Protein AF-A0A0R1SAS0-F1 (afdb_monomer)

Nearest PDB structures (foldseek):
  4ml0-assembly2_E  TM=7.250E-01  e=1.677E-03  Escherichia coli B str. REL606
  2kna-assembly1_A  TM=2.852E-01  e=1.139E+00  Homo sapiens

pLDDT: mean 89.36, std 11.93, range [38.62, 98.38]

Organism: NCBI:txid1423739

Solvent-accessible surface area (backbone atoms only — not comparable to full-atom values): 6005 Å² total; per-residue (Å²): 131,85,76,78,74,92,78,83,87,90,86,82,91,71,60,68,68,60,51,49,55,51,42,56,55,33,48,76,72,76,37,53,66,70,55,51,52,49,53,52,55,50,41,39,74,76,74,41,75,59,85,84,73,69,71,76,50,71,67,56,49,49,56,52,50,52,51,50,30,32,76,67,71,74,43,80,69,93,82,58,94,47,69,70,52,40,55,47,65,77,66,66,126

Structure (mmCIF, N/CA/C/O backbone):
data_AF-A0A0R1SAS0-F1
#
_entry.id   AF-A0A0R1SAS0-F1
#
loop_
_atom_site.group_PDB
_atom_site.id
_atom_site.type_symbol
_atom_site.label_atom_id
_atom_site.label_alt_id
_atom_site.label_comp_id
_atom_site.label_asym_id
_atom_site.label_entity_id
_atom_site.label_seq_id
_atom_site.pdbx_PDB_ins_code
_atom_site.Cartn_x
_atom_site.Cartn_y
_atom_site.Cartn_z
_atom_site.occupancy
_atom_site.B_iso_or_equiv
_atom_site.auth_seq_id
_atom_site.auth_comp_id
_atom_site.auth_asym_id
_atom_site.auth_atom_id
_atom_site.pdbx_PDB_model_num
ATOM 1 N N . MET A 1 1 ? 4.544 -12.033 37.477 1.00 38.62 1 MET A N 1
ATOM 2 C CA . MET A 1 1 ? 3.586 -11.111 36.827 1.00 38.62 1 MET A CA 1
ATOM 3 C C . MET A 1 1 ? 4.044 -10.903 35.393 1.00 38.62 1 MET A C 1
ATOM 5 O O . MET A 1 1 ? 5.171 -10.463 35.199 1.00 38.62 1 MET A O 1
ATOM 9 N N . LEU A 1 2 ? 3.241 -11.294 34.402 1.00 45.62 2 LEU A N 1
ATOM 10 C CA . LEU A 1 2 ? 3.535 -11.023 32.991 1.00 45.62 2 LEU A CA 1
ATOM 11 C C . LEU A 1 2 ? 3.481 -9.505 32.777 1.00 45.62 2 LEU A C 1
ATOM 13 O O . LEU A 1 2 ? 2.447 -8.892 33.034 1.00 45.62 2 LEU A O 1
ATOM 17 N N . LYS A 1 3 ? 4.596 -8.893 32.360 1.00 48.09 3 LYS A N 1
ATOM 18 C CA . LYS A 1 3 ? 4.596 -7.493 31.922 1.00 48.09 3 LYS A CA 1
ATOM 19 C C . LYS A 1 3 ? 3.611 -7.377 30.761 1.00 48.09 3 LYS A C 1
ATOM 21 O O . LYS A 1 3 ? 3.736 -8.116 29.785 1.00 48.09 3 LYS A O 1
ATOM 26 N N . ALA A 1 4 ? 2.635 -6.479 30.880 1.00 56.09 4 ALA A N 1
ATOM 27 C CA . ALA A 1 4 ? 1.783 -6.119 29.758 1.00 56.09 4 ALA A CA 1
ATOM 28 C C . ALA A 1 4 ? 2.694 -5.712 28.592 1.00 56.09 4 ALA A C 1
ATOM 30 O O . ALA A 1 4 ? 3.557 -4.849 28.744 1.00 56.09 4 ALA A O 1
ATOM 31 N N . LYS A 1 5 ? 2.560 -6.411 27.464 1.00 63.03 5 LYS A N 1
ATOM 32 C CA . LYS A 1 5 ? 3.287 -6.119 26.228 1.00 63.03 5 LYS A CA 1
ATOM 33 C C . LYS A 1 5 ? 3.010 -4.655 25.869 1.00 63.03 5 LYS A C 1
ATOM 35 O O . LYS A 1 5 ? 1.841 -4.285 25.806 1.00 63.03 5 LYS A O 1
ATOM 40 N N . ASP A 1 6 ? 4.050 -3.840 25.679 1.00 80.44 6 ASP A N 1
ATOM 41 C CA . ASP A 1 6 ? 3.919 -2.416 25.338 1.00 80.44 6 ASP A CA 1
ATOM 42 C C . ASP A 1 6 ? 2.982 -2.241 24.130 1.00 80.44 6 ASP A C 1
ATOM 44 O O . ASP A 1 6 ? 3.346 -2.545 22.992 1.00 80.44 6 ASP A O 1
ATOM 48 N N . SER A 1 7 ? 1.751 -1.783 24.369 1.00 80.00 7 SER A N 1
ATOM 49 C CA . SER A 1 7 ? 0.767 -1.545 23.313 1.00 80.00 7 SER A CA 1
ATOM 50 C C . SER A 1 7 ? 0.805 -0.081 22.892 1.00 80.00 7 SER A C 1
ATOM 52 O O . SER A 1 7 ? 0.609 0.810 23.721 1.00 80.00 7 SER A O 1
ATOM 54 N N . LYS A 1 8 ? 1.024 0.182 21.601 1.00 89.94 8 LYS A N 1
ATOM 55 C CA . LYS A 1 8 ? 0.920 1.525 21.011 1.00 89.94 8 LYS A CA 1
ATOM 56 C C . LYS A 1 8 ? -0.469 1.730 20.402 1.00 89.94 8 LYS A C 1
ATOM 58 O O . LYS A 1 8 ? -1.083 0.782 19.914 1.00 89.94 8 LYS A O 1
ATOM 63 N N . ARG A 1 9 ? -0.970 2.966 20.455 1.00 92.00 9 ARG A N 1
ATOM 64 C CA . ARG A 1 9 ? -2.285 3.357 19.927 1.00 92.00 9 ARG A CA 1
ATOM 65 C C . ARG A 1 9 ? -2.161 3.813 18.471 1.00 92.00 9 ARG A C 1
ATOM 67 O O . ARG A 1 9 ? -1.185 4.466 18.117 1.00 92.00 9 ARG A O 1
ATOM 74 N N . VAL A 1 10 ? -3.160 3.476 17.656 1.00 92.19 10 VAL A N 1
ATOM 75 C CA . VAL A 1 10 ? -3.324 3.986 16.289 1.00 92.19 10 VAL A CA 1
ATOM 76 C C . VAL A 1 10 ? -4.450 5.015 16.305 1.00 92.19 10 VAL A C 1
ATOM 78 O O . VAL A 1 10 ? -5.574 4.685 16.680 1.00 92.19 10 VAL A O 1
ATOM 81 N N . ASP A 1 11 ? -4.148 6.245 15.896 1.00 94.06 11 ASP A N 1
ATOM 82 C CA . ASP A 1 11 ? -5.117 7.330 15.742 1.00 94.06 11 ASP A CA 1
ATOM 83 C C . ASP A 1 11 ? -5.059 7.865 14.309 1.00 94.06 11 ASP A C 1
ATOM 85 O O . ASP A 1 11 ? -3.987 8.186 13.799 1.00 94.06 11 ASP A O 1
ATOM 89 N N . ALA A 1 12 ? -6.218 7.968 13.658 1.00 93.31 12 ALA A N 1
ATOM 90 C CA . ALA A 1 12 ? -6.340 8.477 12.297 1.00 93.31 12 ALA A CA 1
ATOM 91 C C . ALA A 1 12 ? -7.604 9.332 12.153 1.00 93.31 12 ALA A C 1
ATOM 93 O O . ALA A 1 12 ? -8.657 9.011 12.712 1.00 93.31 12 ALA A O 1
ATOM 94 N N . ARG A 1 13 ? -7.500 10.422 11.386 1.00 96.06 13 ARG A N 1
ATOM 95 C CA . ARG A 1 13 ? -8.659 11.222 10.972 1.00 96.06 13 ARG A CA 1
ATOM 96 C C . ARG A 1 13 ? -9.298 10.566 9.753 1.00 96.06 13 ARG A C 1
ATOM 98 O O . ARG A 1 13 ? -8.595 10.160 8.835 1.00 96.06 13 ARG A O 1
ATOM 105 N N . ILE A 1 14 ? -10.621 10.479 9.753 1.00 95.25 14 ILE A N 1
ATOM 106 C CA . ILE A 1 14 ? -11.412 9.897 8.671 1.00 95.25 14 ILE A CA 1
ATOM 107 C C . ILE A 1 14 ? -12.739 10.644 8.585 1.00 95.25 14 ILE A C 1
ATOM 109 O O . ILE A 1 14 ? -13.254 11.108 9.605 1.00 95.25 14 ILE A O 1
ATOM 113 N N . ASP A 1 15 ? -13.275 10.757 7.374 1.00 98.00 15 ASP A N 1
ATOM 114 C CA . ASP A 1 15 ? -14.619 11.277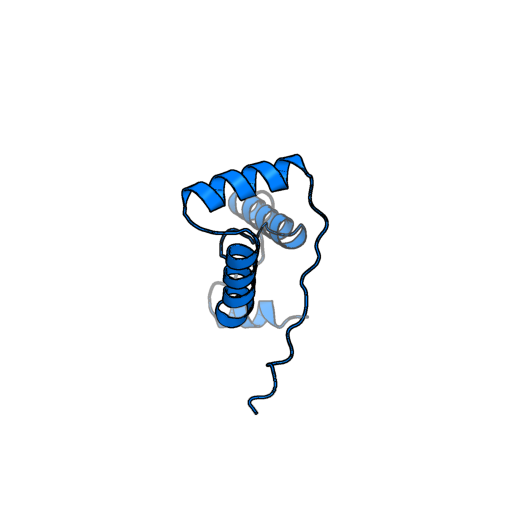 7.159 1.00 98.00 15 ASP A CA 1
ATOM 115 C C . ASP A 1 15 ? -15.653 10.463 7.979 1.00 98.00 15 ASP A C 1
ATOM 117 O O . ASP A 1 15 ? -15.610 9.224 7.955 1.00 98.00 15 ASP A O 1
AT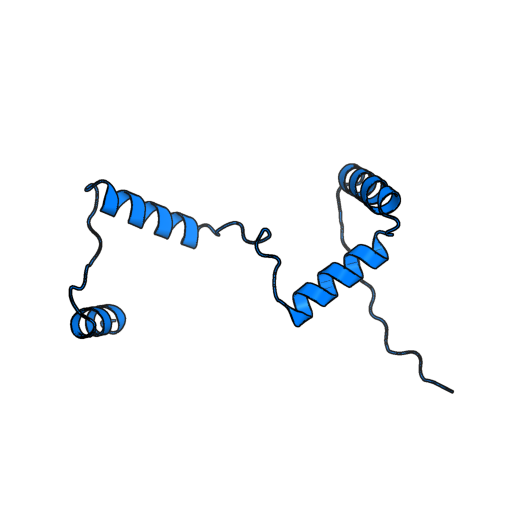OM 121 N N . PRO A 1 16 ? -16.560 11.115 8.734 1.00 97.81 16 PRO A N 1
ATOM 122 C CA . PRO A 1 16 ? -17.515 10.418 9.596 1.00 97.81 16 PRO A CA 1
ATOM 123 C C . PRO A 1 16 ? -18.436 9.443 8.851 1.00 97.81 16 PRO A C 1
ATOM 125 O O . PRO A 1 16 ? -18.711 8.357 9.367 1.00 97.81 16 PRO A O 1
ATOM 128 N N . GLU A 1 17 ? -18.872 9.786 7.638 1.00 98.06 17 GLU A N 1
ATOM 129 C CA . GLU A 1 17 ? -19.768 8.947 6.837 1.00 98.06 17 GLU A CA 1
ATOM 130 C C . GLU A 1 17 ? -19.024 7.748 6.246 1.00 98.06 17 GLU A C 1
ATOM 132 O O . GLU A 1 17 ? -19.546 6.630 6.217 1.00 98.06 17 GLU A O 1
ATOM 137 N N . ILE A 1 18 ? -17.768 7.935 5.829 1.00 97.88 18 ILE A N 1
ATOM 138 C CA . ILE A 1 18 ? -16.893 6.820 5.431 1.00 97.88 18 ILE A CA 1
ATOM 139 C C . ILE A 1 18 ? -16.685 5.866 6.609 1.00 97.88 18 ILE A C 1
ATOM 141 O O . ILE A 1 18 ? -16.846 4.652 6.455 1.00 97.88 18 ILE A O 1
ATOM 145 N N . LYS A 1 19 ? -16.378 6.404 7.797 1.00 97.38 19 LYS A N 1
ATOM 146 C CA . LYS A 1 19 ? -16.175 5.602 9.010 1.00 97.38 19 LYS A CA 1
ATOM 147 C C . LYS A 1 19 ? -17.411 4.779 9.352 1.00 97.38 19 LYS A C 1
ATOM 149 O O . LYS A 1 19 ? -17.278 3.594 9.649 1.00 97.38 19 LYS A O 1
ATOM 154 N N . LYS A 1 20 ? -18.594 5.397 9.300 1.00 98.06 20 LYS A N 1
ATOM 155 C CA . LYS A 1 20 ? -19.865 4.733 9.596 1.00 98.06 20 LYS A CA 1
ATOM 156 C C . LYS A 1 20 ? -20.139 3.592 8.619 1.00 98.06 20 LYS A C 1
ATOM 158 O O . LYS A 1 20 ? -20.339 2.465 9.058 1.00 98.06 20 LYS A O 1
ATOM 163 N N . ARG A 1 21 ? -20.044 3.846 7.308 1.00 98.25 21 ARG A N 1
ATOM 164 C CA . ARG A 1 21 ? -20.242 2.805 6.283 1.00 98.25 21 ARG A CA 1
ATOM 165 C C . ARG A 1 21 ? -19.275 1.633 6.447 1.00 98.25 21 ARG A C 1
ATOM 167 O O . ARG A 1 21 ? -19.693 0.484 6.347 1.00 98.25 21 ARG A O 1
ATOM 174 N N . ALA A 1 22 ? -18.004 1.915 6.733 1.00 97.69 22 ALA A N 1
ATOM 175 C CA . ALA A 1 22 ? -17.011 0.875 6.986 1.00 97.69 22 ALA A CA 1
ATOM 176 C C . ALA A 1 22 ? -17.326 0.077 8.261 1.00 97.69 22 ALA A C 1
ATOM 178 O O . ALA A 1 22 ? -17.210 -1.143 8.265 1.00 97.69 22 ALA A O 1
ATOM 179 N N . GLN A 1 23 ? -17.754 0.743 9.336 1.00 97.81 23 GLN A N 1
ATOM 180 C CA . GLN A 1 23 ? -18.129 0.076 10.581 1.00 97.81 23 GLN A CA 1
ATOM 181 C C . GLN A 1 23 ? -19.351 -0.834 10.406 1.00 97.81 23 GLN A C 1
ATOM 183 O O . GLN A 1 23 ? -19.336 -1.954 10.918 1.00 97.81 23 GLN A O 1
ATOM 188 N N . ASP A 1 24 ? -20.370 -0.382 9.676 1.00 98.25 24 ASP A N 1
ATOM 189 C CA . ASP A 1 24 ? -21.564 -1.179 9.382 1.00 98.25 24 ASP A CA 1
ATOM 190 C C . ASP A 1 24 ? -21.199 -2.429 8.575 1.00 98.25 24 ASP A C 1
ATOM 192 O O . ASP A 1 24 ? -21.639 -3.529 8.907 1.00 98.25 24 ASP A O 1
ATOM 196 N N . GLU A 1 25 ? -20.353 -2.280 7.552 1.00 98.38 25 GLU A N 1
ATOM 197 C CA . GLU A 1 25 ? -19.904 -3.406 6.736 1.00 98.38 25 GLU A CA 1
ATOM 198 C C . GLU A 1 25 ? -19.078 -4.404 7.550 1.00 98.38 25 GLU A C 1
ATOM 200 O O . GLU A 1 25 ? -19.398 -5.588 7.572 1.00 98.38 25 GLU A O 1
ATOM 205 N N . LEU A 1 26 ? -18.073 -3.940 8.297 1.00 97.94 26 LEU A N 1
ATOM 206 C CA . LEU A 1 26 ? -17.257 -4.812 9.147 1.00 97.94 26 LEU A CA 1
ATOM 207 C C . LEU A 1 26 ? -18.109 -5.557 10.183 1.00 97.94 26 LEU A C 1
ATOM 209 O O . LEU A 1 26 ? -17.915 -6.755 10.386 1.00 97.94 26 LEU A O 1
ATOM 213 N N . SER A 1 27 ? -19.101 -4.885 10.774 1.00 97.06 27 SER A N 1
ATOM 214 C CA . SER A 1 27 ? -19.990 -5.494 11.769 1.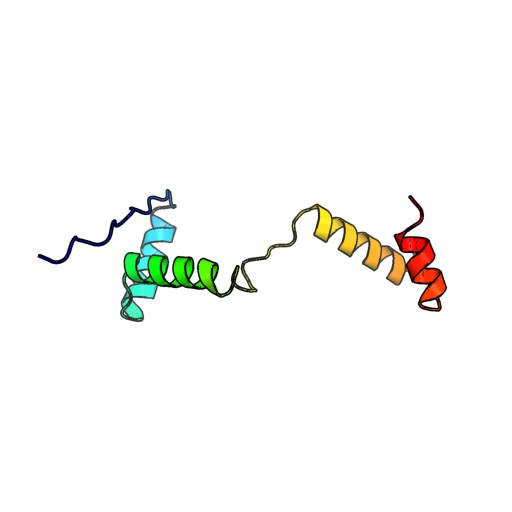00 97.06 27 SER A CA 1
ATOM 215 C C . SER A 1 27 ? -20.848 -6.613 11.173 1.00 97.06 27 SER A C 1
ATOM 217 O O . SER A 1 27 ? -21.071 -7.619 11.845 1.00 97.06 27 SER A O 1
ATOM 219 N N . ARG A 1 28 ? -21.285 -6.494 9.906 1.00 97.94 28 ARG A N 1
ATOM 220 C CA . ARG A 1 28 ? -21.982 -7.587 9.192 1.00 97.94 28 ARG A CA 1
ATOM 221 C C . ARG A 1 28 ? -21.111 -8.832 9.042 1.00 97.94 28 ARG A C 1
ATOM 223 O O . ARG A 1 28 ? -21.641 -9.938 9.045 1.00 97.94 28 ARG A O 1
ATOM 230 N N . HIS A 1 29 ? -19.795 -8.649 8.958 1.00 96.88 29 HIS A N 1
ATOM 231 C CA . HIS A 1 29 ? -18.806 -9.729 8.874 1.00 96.88 29 HIS A CA 1
ATOM 232 C C . HIS A 1 29 ? -18.210 -10.114 10.237 1.00 96.88 29 HIS A C 1
ATOM 234 O O . HIS A 1 29 ? -17.225 -10.845 10.290 1.00 96.88 29 HIS A O 1
ATOM 240 N N . GLY A 1 30 ? -18.784 -9.635 11.349 1.00 96.69 30 GLY A N 1
ATOM 241 C CA . GLY A 1 30 ? -18.333 -9.977 12.702 1.00 96.69 30 GLY A CA 1
ATOM 242 C C . GLY A 1 30 ? -16.995 -9.352 13.108 1.00 96.69 30 GLY A C 1
ATOM 243 O O . GLY A 1 30 ? -16.342 -9.860 14.015 1.00 96.69 30 GLY A O 1
ATOM 244 N N . LEU A 1 31 ? -16.580 -8.267 12.449 1.00 97.44 31 LEU A N 1
ATOM 245 C CA . LEU A 1 31 ? -15.333 -7.558 12.721 1.00 97.44 31 LEU A CA 1
ATOM 246 C C . LEU A 1 31 ? -15.599 -6.166 13.291 1.00 97.44 31 LEU A C 1
ATOM 248 O O . LEU A 1 31 ? -16.423 -5.399 12.794 1.00 97.44 31 LEU A O 1
ATOM 252 N N . SER A 1 32 ? -14.825 -5.788 14.302 1.00 97.00 32 SER A N 1
ATOM 253 C CA . SER A 1 32 ? -14.727 -4.396 14.735 1.00 97.00 32 SER A CA 1
ATOM 254 C C . SER A 1 32 ? -13.702 -3.620 13.902 1.00 97.00 32 SER A C 1
ATOM 256 O O . SER A 1 32 ? -12.748 -4.173 13.349 1.00 97.00 32 SER A O 1
ATOM 258 N N . MET A 1 33 ? -13.833 -2.291 13.895 1.00 96.00 33 MET A N 1
ATOM 259 C CA . MET A 1 33 ? -12.853 -1.395 13.266 1.00 96.00 33 MET A CA 1
ATOM 260 C C . MET A 1 33 ? -11.428 -1.633 13.796 1.00 96.00 33 MET A C 1
ATOM 262 O O . MET A 1 33 ? -10.463 -1.630 13.039 1.00 96.00 33 MET A O 1
ATOM 266 N N . SER A 1 34 ? -11.279 -1.861 15.104 1.00 95.12 34 SER A N 1
ATOM 267 C CA . SER A 1 34 ? -9.967 -2.082 15.716 1.00 95.12 34 SER A CA 1
ATOM 268 C C . SER A 1 34 ? -9.347 -3.423 15.327 1.00 95.12 34 SER A C 1
ATOM 270 O O . SER A 1 34 ? -8.128 -3.500 15.193 1.00 95.12 34 SER A O 1
ATOM 272 N N . GLU A 1 35 ? -10.150 -4.474 15.151 1.00 96.12 35 GLU A N 1
ATOM 273 C CA . GLU A 1 35 ? -9.664 -5.760 14.635 1.00 96.12 35 GLU A CA 1
ATOM 274 C C . GLU A 1 35 ? -9.227 -5.629 13.188 1.00 96.12 35 GLU A C 1
ATOM 276 O O . GLU A 1 35 ? -8.117 -6.037 12.858 1.00 96.12 35 GLU A O 1
ATOM 281 N N . PHE A 1 36 ? -10.044 -4.976 12.363 1.00 95.88 36 PHE A N 1
ATOM 282 C CA . PHE A 1 36 ? -9.711 -4.721 10.970 1.00 95.88 36 PHE A CA 1
ATOM 283 C C . PHE A 1 36 ? -8.395 -3.945 10.825 1.00 95.88 36 PHE A C 1
ATOM 285 O O . PHE A 1 36 ? -7.500 -4.383 10.106 1.00 95.88 36 PHE A O 1
ATOM 292 N N . ILE A 1 37 ? -8.218 -2.846 11.570 1.00 95.06 37 ILE A N 1
ATOM 293 C CA . ILE A 1 37 ? -6.966 -2.070 11.554 1.00 95.06 37 ILE A CA 1
ATOM 294 C C . ILE A 1 37 ? -5.776 -2.935 11.983 1.00 95.06 37 ILE A C 1
ATOM 296 O O . ILE A 1 37 ? -4.725 -2.868 11.350 1.00 95.06 37 ILE A O 1
ATOM 300 N N . ARG A 1 38 ? -5.920 -3.770 13.024 1.00 94.56 38 ARG A N 1
ATOM 301 C CA . ARG A 1 38 ? -4.847 -4.690 13.434 1.00 94.56 38 ARG A CA 1
ATOM 302 C C . ARG A 1 38 ? -4.497 -5.673 12.322 1.00 94.56 38 ARG A C 1
ATOM 304 O O . ARG A 1 38 ? -3.319 -5.814 12.027 1.00 94.56 38 ARG A O 1
ATOM 311 N N . ILE A 1 39 ? -5.493 -6.295 11.690 1.00 94.19 39 ILE A N 1
ATOM 312 C CA . ILE A 1 39 ? -5.291 -7.245 10.587 1.00 94.19 39 ILE A CA 1
ATOM 313 C C . ILE A 1 39 ? -4.531 -6.575 9.441 1.00 94.19 39 ILE A C 1
ATOM 315 O O . ILE A 1 39 ? -3.510 -7.095 9.001 1.00 94.19 39 ILE A O 1
ATOM 319 N N . VAL A 1 40 ? -4.985 -5.399 8.999 1.00 92.69 40 VAL A N 1
ATOM 320 C CA . VAL A 1 40 ? -4.369 -4.681 7.874 1.00 92.69 40 VAL A CA 1
ATOM 321 C C . VAL A 1 40 ? -2.941 -4.257 8.208 1.00 92.69 40 VAL A C 1
ATOM 323 O O . VAL A 1 40 ? -2.033 -4.528 7.431 1.00 92.69 40 VAL A O 1
ATOM 326 N N . VAL A 1 41 ? -2.706 -3.647 9.374 1.00 93.44 41 VAL A N 1
ATOM 327 C CA . VAL A 1 41 ? -1.356 -3.214 9.782 1.00 93.44 41 VAL A CA 1
ATOM 328 C C . VAL A 1 41 ? -0.419 -4.413 9.961 1.00 93.44 41 VAL A C 1
ATOM 330 O O . VAL A 1 41 ? 0.746 -4.341 9.574 1.00 93.44 41 VAL A O 1
ATOM 333 N N . THR A 1 42 ? -0.911 -5.530 10.505 1.00 94.31 42 THR A N 1
ATOM 334 C CA . THR A 1 42 ? -0.138 -6.773 10.613 1.00 94.31 42 THR A CA 1
ATOM 335 C C . THR A 1 42 ? 0.178 -7.365 9.242 1.00 94.31 42 THR A C 1
ATOM 337 O O . THR A 1 42 ? 1.310 -7.790 9.040 1.00 94.31 42 THR A O 1
ATOM 340 N N . SER A 1 43 ? -0.759 -7.368 8.293 1.00 93.62 43 SER A N 1
ATOM 341 C CA . SER A 1 43 ? -0.479 -7.853 6.938 1.00 93.62 43 SER A CA 1
ATOM 342 C C . SER A 1 43 ? 0.532 -6.955 6.229 1.00 93.62 43 SER A C 1
ATOM 344 O O . SER A 1 43 ? 1.512 -7.461 5.705 1.00 93.62 43 SER A O 1
ATOM 346 N N . VAL A 1 44 ? 0.420 -5.626 6.336 1.00 93.25 44 VAL A N 1
ATOM 347 C CA . VAL A 1 44 ? 1.428 -4.707 5.772 1.00 93.25 44 VAL A CA 1
ATOM 348 C C . VAL A 1 44 ? 2.830 -4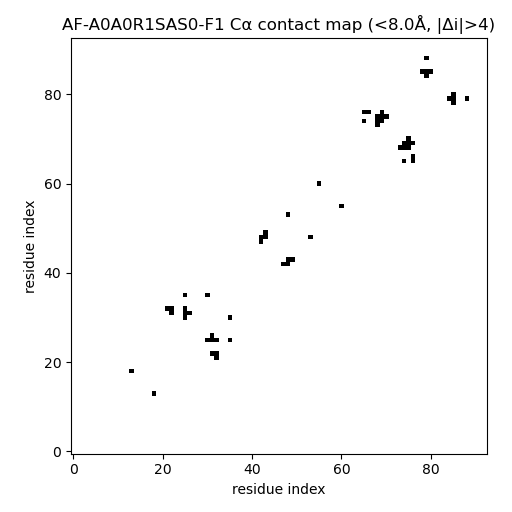.982 6.323 1.00 93.25 44 VAL A C 1
ATOM 350 O O . VAL A 1 44 ? 3.802 -4.939 5.573 1.00 93.25 44 VAL A O 1
ATOM 353 N N . ALA A 1 45 ? 2.941 -5.290 7.617 1.00 94.31 45 ALA A N 1
ATOM 354 C CA . ALA A 1 45 ? 4.225 -5.575 8.250 1.00 94.31 45 ALA A CA 1
ATOM 355 C C . ALA A 1 45 ? 4.861 -6.907 7.809 1.00 94.31 45 ALA A C 1
ATOM 357 O O . ALA A 1 45 ? 6.083 -7.017 7.851 1.00 94.31 45 ALA A O 1
ATOM 358 N N . ASN A 1 46 ? 4.061 -7.906 7.422 1.00 95.62 46 ASN A N 1
ATOM 359 C CA . ASN A 1 46 ? 4.557 -9.247 7.081 1.00 95.62 46 ASN A CA 1
ATOM 360 C C . ASN A 1 46 ? 4.588 -9.515 5.569 1.00 95.62 46 ASN A C 1
ATOM 362 O O . ASN A 1 46 ? 5.507 -10.165 5.081 1.00 95.62 46 ASN A O 1
ATOM 366 N N . ASP A 1 47 ? 3.605 -8.993 4.838 1.00 92.88 47 ASP A N 1
ATOM 367 C CA . ASP A 1 47 ? 3.322 -9.318 3.438 1.00 92.88 47 ASP A CA 1
ATOM 368 C C . ASP A 1 47 ? 3.520 -8.113 2.495 1.00 92.88 47 ASP A C 1
ATOM 370 O O . ASP A 1 47 ? 3.481 -8.263 1.273 1.00 92.88 47 ASP A O 1
ATOM 374 N N . GLY A 1 48 ? 3.727 -6.909 3.043 1.00 89.25 48 GLY A N 1
ATOM 375 C CA . GLY A 1 48 ? 3.777 -5.660 2.282 1.00 89.25 48 GLY A CA 1
ATOM 376 C C . GLY A 1 48 ? 2.392 -5.083 1.956 1.00 89.25 48 GLY A C 1
ATOM 377 O O . GLY A 1 48 ? 1.363 -5.519 2.471 1.00 89.25 48 GLY A O 1
ATOM 378 N N . LEU A 1 49 ? 2.346 -4.038 1.121 1.00 87.31 49 LEU A N 1
ATOM 379 C CA . LEU A 1 49 ? 1.082 -3.379 0.767 1.00 87.31 49 LEU A CA 1
ATOM 380 C C . LEU A 1 49 ? 0.151 -4.330 -0.009 1.00 87.31 49 LEU A C 1
ATOM 382 O O . LEU A 1 49 ? 0.613 -5.015 -0.926 1.00 87.31 49 LEU A O 1
ATOM 386 N N . PRO A 1 50 ? -1.169 -4.334 0.272 1.00 82.62 50 PRO A N 1
ATOM 387 C CA . PRO A 1 50 ? -2.115 -5.097 -0.530 1.00 82.62 50 PRO A CA 1
ATOM 388 C C . PRO A 1 50 ? -2.015 -4.705 -2.008 1.00 82.62 50 PRO A C 1
ATOM 390 O O . PRO A 1 50 ? -1.926 -3.524 -2.338 1.00 82.62 50 PRO A O 1
ATOM 393 N N . LYS A 1 51 ? -2.091 -5.684 -2.917 1.00 77.38 51 LYS A N 1
ATOM 394 C CA . LYS A 1 51 ? -1.877 -5.471 -4.366 1.00 77.38 51 LYS A CA 1
ATOM 395 C C . LYS A 1 51 ? -2.749 -4.368 -4.986 1.00 77.38 51 LYS A C 1
ATOM 397 O O . LYS A 1 51 ? -2.361 -3.769 -5.977 1.00 77.38 51 LYS A O 1
ATOM 402 N N . HIS A 1 52 ? -3.917 -4.100 -4.406 1.00 76.69 52 HIS A N 1
ATOM 403 C CA . HIS A 1 52 ? -4.882 -3.104 -4.876 1.00 76.69 52 HIS A CA 1
ATOM 404 C C . HIS A 1 52 ? -4.700 -1.710 -4.246 1.00 76.69 52 HIS A C 1
ATOM 406 O O . HIS A 1 52 ? -5.428 -0.790 -4.598 1.00 76.69 52 HIS A O 1
ATOM 412 N N . PHE A 1 53 ? -3.751 -1.536 -3.320 1.00 75.00 53 PHE A N 1
ATOM 413 C CA . PHE A 1 53 ? -3.434 -0.233 -2.718 1.00 75.00 53 PHE A CA 1
ATOM 414 C C . PHE A 1 53 ? -2.461 0.586 -3.582 1.00 75.00 53 PHE A C 1
ATOM 416 O O . PHE A 1 53 ? -2.288 1.781 -3.348 1.00 75.00 53 PHE A O 1
ATOM 423 N N . GLY A 1 54 ? -1.823 -0.034 -4.578 1.00 67.06 54 GLY A N 1
ATOM 424 C CA . GLY A 1 54 ? -0.916 0.641 -5.500 1.00 67.06 54 GLY A CA 1
ATOM 425 C C . GLY A 1 54 ? -1.673 1.379 -6.598 1.00 67.06 54 GLY A C 1
ATOM 426 O O . GLY A 1 54 ? -1.910 0.816 -7.662 1.00 67.06 54 GLY A O 1
ATOM 427 N N . ILE A 1 55 ? -2.024 2.644 -6.367 1.00 74.94 55 ILE A N 1
ATOM 428 C CA . ILE A 1 55 ? -2.298 3.569 -7.474 1.00 74.94 55 ILE A CA 1
ATOM 429 C C . ILE A 1 55 ? -0.929 3.982 -8.037 1.00 74.94 55 ILE A C 1
ATOM 431 O O . ILE A 1 55 ? -0.103 4.471 -7.258 1.00 74.94 55 ILE A O 1
ATOM 435 N N . PRO A 1 56 ? -0.654 3.787 -9.342 1.00 78.25 56 PRO A N 1
ATOM 436 C CA . PRO A 1 56 ? 0.576 4.270 -9.954 1.00 78.25 56 PRO A CA 1
ATOM 437 C C . PRO A 1 56 ? 0.767 5.756 -9.652 1.00 78.25 56 PRO A C 1
ATOM 439 O O . PRO A 1 56 ? -0.137 6.568 -9.869 1.00 78.25 56 PRO A O 1
ATOM 442 N N . ASN A 1 57 ? 1.936 6.114 -9.123 1.00 83.06 57 ASN A N 1
ATOM 443 C CA . ASN A 1 57 ? 2.270 7.518 -8.933 1.00 83.06 57 ASN A CA 1
ATOM 444 C C . ASN A 1 57 ? 2.477 8.203 -10.298 1.00 83.06 57 ASN A C 1
ATOM 446 O O . ASN A 1 57 ? 2.503 7.557 -11.347 1.00 83.06 57 ASN A O 1
ATOM 450 N N . GLU A 1 58 ? 2.623 9.527 -10.293 1.00 88.50 58 GLU A N 1
ATOM 451 C CA . GLU A 1 58 ? 2.762 10.302 -11.530 1.00 88.50 58 GLU A CA 1
ATOM 452 C C . GLU A 1 58 ? 3.940 9.833 -12.399 1.00 88.50 58 GLU A C 1
ATOM 454 O O . GLU A 1 58 ? 3.807 9.784 -13.619 1.00 88.50 58 GLU A O 1
ATOM 459 N N . ALA A 1 59 ? 5.063 9.434 -11.791 1.00 90.56 59 ALA A N 1
ATOM 460 C CA . ALA A 1 59 ? 6.226 8.938 -12.524 1.00 90.56 59 ALA A CA 1
ATOM 461 C C . ALA A 1 59 ? 5.915 7.626 -13.259 1.00 90.56 59 ALA A C 1
ATOM 463 O O . ALA A 1 59 ? 6.182 7.518 -14.451 1.00 90.56 59 ALA A O 1
ATOM 464 N N . VAL A 1 60 ? 5.268 6.669 -12.585 1.00 89.25 60 VAL A N 1
ATOM 465 C CA . VAL A 1 60 ? 4.856 5.400 -13.208 1.00 89.25 60 VAL A CA 1
ATOM 466 C C . VAL A 1 60 ? 3.825 5.642 -14.314 1.00 89.25 60 VAL A C 1
ATOM 468 O O . VAL A 1 60 ? 3.914 5.027 -15.374 1.00 89.25 60 VAL A O 1
ATOM 471 N N . ASN A 1 61 ? 2.883 6.570 -14.115 1.00 91.50 61 ASN A N 1
ATOM 472 C CA . ASN A 1 61 ? 1.926 6.940 -15.162 1.00 91.50 61 ASN A CA 1
ATOM 473 C C . ASN A 1 61 ? 2.616 7.553 -16.387 1.00 91.50 61 ASN A C 1
ATOM 475 O O . ASN A 1 61 ? 2.235 7.237 -17.510 1.00 91.50 61 ASN A O 1
ATOM 479 N N . LYS A 1 62 ? 3.639 8.395 -16.194 1.00 93.88 62 LYS A N 1
ATOM 480 C CA . LYS A 1 62 ? 4.426 8.956 -17.302 1.00 93.88 62 LYS A CA 1
ATOM 481 C C . LYS A 1 62 ? 5.161 7.867 -18.075 1.00 93.88 62 LYS A C 1
ATOM 483 O O . LYS A 1 62 ? 5.018 7.817 -19.290 1.00 93.88 62 LYS A O 1
ATOM 488 N N . SER A 1 63 ? 5.846 6.952 -17.389 1.00 93.06 63 SER A N 1
ATOM 489 C CA . SER A 1 63 ? 6.520 5.826 -18.050 1.00 93.06 63 SER A CA 1
ATOM 490 C C . SER A 1 63 ? 5.544 4.919 -18.810 1.00 93.06 63 SER A C 1
ATOM 492 O O . SER A 1 63 ? 5.872 4.411 -19.878 1.00 93.06 63 SER A O 1
ATOM 494 N N . LEU A 1 64 ? 4.316 4.744 -18.305 1.00 92.31 64 LEU A N 1
ATOM 495 C CA . LEU A 1 64 ? 3.274 4.012 -19.030 1.00 92.31 64 LEU A CA 1
ATOM 496 C C . LEU A 1 64 ? 2.847 4.739 -20.315 1.00 92.31 64 LEU A C 1
ATOM 498 O O . LEU A 1 64 ? 2.655 4.088 -21.339 1.00 92.31 64 LEU A O 1
ATOM 502 N N . MET A 1 65 ? 2.720 6.068 -20.279 1.00 93.44 65 MET A N 1
ATOM 503 C CA . MET A 1 65 ? 2.417 6.860 -21.477 1.00 93.44 65 MET A CA 1
ATOM 504 C C . MET A 1 65 ? 3.560 6.808 -22.497 1.00 93.44 65 MET A C 1
ATOM 506 O O . MET A 1 65 ? 3.297 6.624 -23.678 1.00 93.44 65 MET A O 1
ATOM 510 N N . GLU A 1 66 ? 4.819 6.860 -22.050 1.00 94.00 66 GLU A N 1
ATOM 511 C CA . GLU A 1 66 ? 5.988 6.698 -22.929 1.00 94.00 66 GLU A CA 1
ATOM 512 C C . GLU A 1 66 ? 5.975 5.347 -23.663 1.00 94.00 66 GLU A C 1
ATOM 514 O O . GLU A 1 66 ? 6.267 5.287 -24.856 1.00 94.00 66 GLU A O 1
ATOM 519 N N . MET A 1 67 ? 5.574 4.268 -22.983 1.00 92.56 67 MET A N 1
ATOM 520 C CA . MET A 1 67 ? 5.384 2.957 -23.614 1.00 92.56 67 MET A CA 1
ATOM 521 C C . MET A 1 67 ? 4.242 2.968 -24.647 1.00 92.56 67 MET A C 1
ATOM 523 O O . MET A 1 67 ? 4.358 2.355 -25.705 1.00 92.56 67 MET A O 1
ATOM 527 N N . ILE A 1 68 ? 3.127 3.64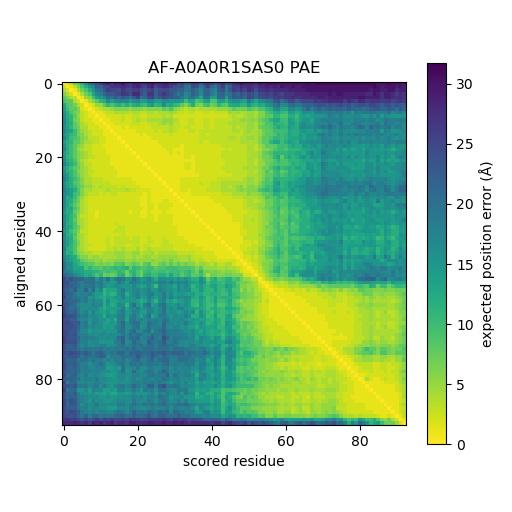9 -24.360 1.00 93.50 68 ILE A N 1
ATOM 528 C CA . ILE A 1 68 ? 2.001 3.774 -25.304 1.00 93.50 68 ILE A CA 1
ATOM 529 C C . ILE A 1 68 ? 2.430 4.540 -26.566 1.00 93.50 68 ILE A C 1
ATOM 531 O O . ILE A 1 68 ? 2.062 4.150 -27.679 1.00 93.50 68 ILE A O 1
ATOM 535 N N . ASP A 1 69 ? 3.227 5.596 -26.415 1.00 94.25 69 ASP A N 1
ATOM 536 C CA . ASP A 1 69 ? 3.751 6.378 -27.538 1.00 94.25 69 ASP A CA 1
ATOM 537 C C . ASP A 1 69 ? 4.694 5.548 -28.426 1.00 94.25 69 ASP A C 1
ATOM 539 O O . ASP A 1 69 ? 4.650 5.668 -29.653 1.00 94.25 69 ASP A O 1
ATOM 543 N N . ASP A 1 70 ? 5.497 4.659 -27.833 1.00 93.56 70 ASP A N 1
ATOM 544 C CA . ASP A 1 70 ? 6.358 3.722 -28.568 1.00 93.56 70 ASP A CA 1
ATOM 545 C C . ASP A 1 70 ? 5.554 2.690 -29.365 1.00 93.56 70 ASP A C 1
ATOM 547 O O . ASP A 1 70 ? 5.804 2.482 -30.560 1.00 93.56 70 ASP A O 1
ATOM 551 N N . LEU A 1 71 ? 4.540 2.092 -28.728 1.00 93.12 71 LEU A N 1
ATOM 552 C CA . LEU A 1 71 ? 3.649 1.108 -29.350 1.00 93.12 71 LEU A CA 1
ATOM 553 C C . LEU A 1 71 ? 2.787 1.704 -30.465 1.00 93.12 71 LEU A C 1
ATOM 555 O O . LEU A 1 71 ? 2.415 0.990 -31.394 1.00 93.12 71 LEU A O 1
ATOM 559 N N . SER A 1 72 ? 2.452 2.991 -30.368 1.00 93.81 72 SER A N 1
ATOM 560 C CA . SER A 1 72 ? 1.664 3.712 -31.375 1.00 93.81 72 SER A CA 1
ATOM 561 C C . SER A 1 72 ? 2.513 4.391 -32.454 1.00 93.81 72 SER A C 1
ATOM 563 O O . SER A 1 72 ? 1.985 5.189 -33.226 1.00 93.81 72 SER A O 1
ATOM 565 N N . ASP A 1 73 ? 3.814 4.081 -32.515 1.00 89.44 73 ASP A N 1
ATOM 566 C CA . ASP A 1 73 ? 4.786 4.653 -33.459 1.00 89.44 73 ASP A CA 1
ATOM 567 C C . ASP A 1 73 ? 4.924 6.190 -33.381 1.00 89.44 73 ASP A C 1
ATOM 569 O 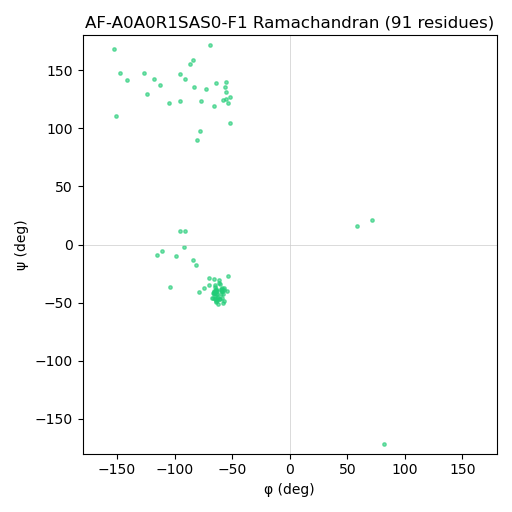O . ASP A 1 73 ? 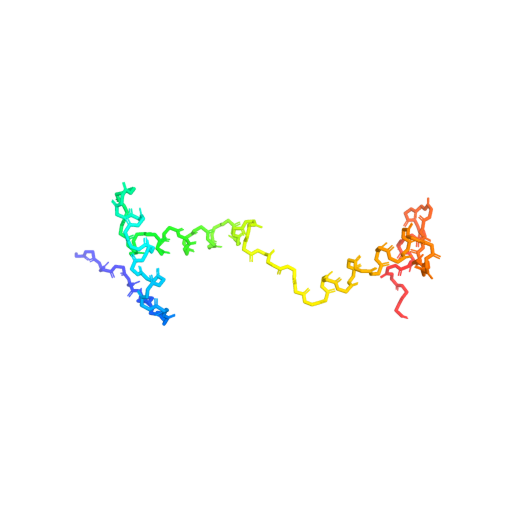5.500 6.812 -34.274 1.00 89.44 73 ASP A O 1
ATOM 573 N N . GLN A 1 74 ? 4.441 6.823 -32.307 1.00 89.75 74 GLN A N 1
ATOM 574 C CA . GLN A 1 74 ? 4.525 8.274 -32.121 1.00 89.75 74 GLN A CA 1
ATOM 575 C C . GLN A 1 74 ? 5.914 8.711 -31.657 1.00 89.75 74 GLN A C 1
ATOM 577 O O . GLN A 1 74 ? 6.440 9.724 -32.122 1.00 89.75 74 GLN A O 1
ATOM 582 N N . LYS A 1 75 ? 6.523 7.947 -30.743 1.00 91.06 75 LYS A N 1
ATOM 583 C CA . LYS A 1 75 ? 7.866 8.221 -30.225 1.00 91.06 75 LYS A CA 1
ATOM 584 C C . LYS A 1 75 ? 8.548 6.923 -29.822 1.00 91.06 75 LYS A C 1
ATOM 586 O O . LYS A 1 75 ? 8.177 6.317 -28.826 1.00 91.06 75 LYS A O 1
ATOM 591 N N . LYS A 1 76 ? 9.578 6.530 -30.572 1.00 92.06 76 LYS A N 1
ATOM 592 C CA . LYS A 1 76 ? 10.306 5.291 -30.300 1.00 92.06 76 LYS A CA 1
ATOM 593 C C . LYS A 1 76 ? 11.196 5.382 -29.069 1.00 92.06 76 LYS A C 1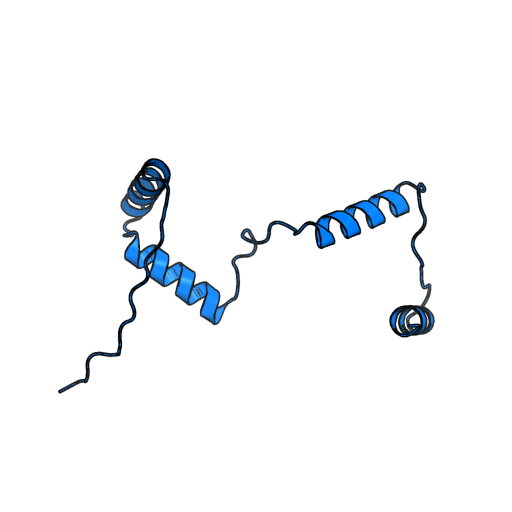
ATOM 595 O O . LYS A 1 76 ? 11.947 6.348 -28.914 1.00 92.06 76 LYS A O 1
ATOM 600 N N . LEU A 1 77 ? 11.117 4.361 -28.225 1.00 91.56 77 LEU A N 1
ATOM 601 C CA . LEU A 1 77 ? 12.016 4.167 -27.093 1.00 91.56 77 LEU A CA 1
ATOM 602 C C . LEU A 1 77 ? 13.283 3.412 -27.533 1.00 91.56 77 LEU A C 1
ATOM 604 O O . LEU A 1 77 ? 13.254 2.674 -28.523 1.00 91.56 77 LEU A O 1
ATOM 608 N N . PRO A 1 78 ? 14.412 3.578 -26.817 1.00 91.50 78 PRO A N 1
ATOM 609 C CA . PRO A 1 78 ? 15.598 2.758 -27.038 1.00 91.50 78 PRO A CA 1
ATOM 610 C C . PRO A 1 78 ? 15.271 1.268 -26.896 1.00 91.50 78 PRO A C 1
ATOM 612 O O . PRO A 1 78 ? 14.593 0.861 -25.953 1.00 91.50 78 PRO A O 1
ATOM 615 N N . HIS A 1 79 ? 15.778 0.452 -27.816 1.00 89.81 79 HIS A N 1
ATOM 616 C CA . HIS A 1 79 ? 15.557 -0.990 -27.831 1.00 89.81 79 HIS A CA 1
ATOM 617 C C . HIS A 1 79 ? 16.886 -1.745 -27.891 1.00 89.81 79 HIS A C 1
ATOM 619 O O . HIS A 1 79 ? 17.842 -1.303 -28.526 1.00 89.81 79 HIS A O 1
ATOM 625 N N . ALA A 1 80 ? 16.919 -2.916 -27.263 1.00 93.88 80 ALA A N 1
ATOM 626 C CA . ALA A 1 80 ? 18.026 -3.861 -27.333 1.00 93.88 80 ALA A CA 1
ATOM 627 C C . ALA A 1 80 ? 17.547 -5.173 -27.958 1.00 93.88 80 ALA A C 1
ATOM 629 O O . ALA A 1 80 ? 16.437 -5.633 -27.681 1.00 93.88 80 ALA A O 1
ATOM 630 N N . HIS A 1 81 ? 18.390 -5.796 -28.775 1.00 93.94 81 H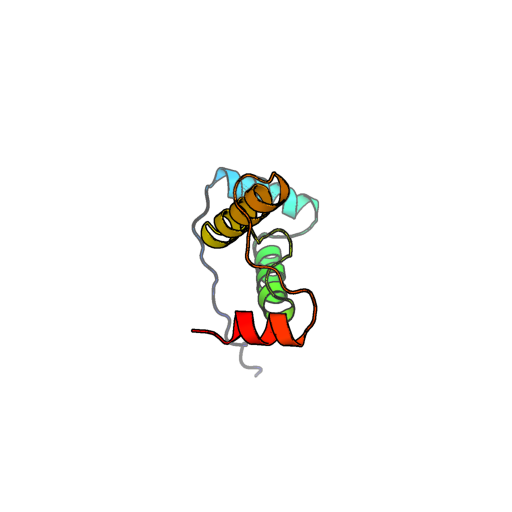IS A N 1
ATOM 631 C CA . HIS A 1 81 ? 18.091 -7.075 -29.428 1.00 93.94 81 HIS A CA 1
ATOM 632 C C . HIS A 1 81 ? 18.707 -8.275 -28.705 1.00 93.94 81 HIS A C 1
ATOM 634 O O . HIS A 1 81 ? 18.408 -9.425 -29.027 1.00 93.94 81 HIS A O 1
ATOM 640 N N . ASN A 1 82 ? 19.578 -8.021 -27.731 1.00 94.94 82 ASN A N 1
ATOM 641 C CA . ASN A 1 82 ? 20.234 -9.034 -26.918 1.00 94.94 82 ASN A CA 1
ATOM 642 C C . ASN A 1 82 ? 20.595 -8.469 -25.534 1.00 94.94 82 ASN A C 1
ATOM 644 O O . ASN A 1 82 ? 20.529 -7.264 -25.293 1.00 94.94 82 ASN A O 1
ATOM 648 N N . LEU A 1 83 ? 20.972 -9.364 -24.619 1.00 94.50 83 LEU A N 1
ATOM 649 C CA . LEU A 1 83 ? 21.315 -9.011 -23.240 1.00 94.50 83 LEU A CA 1
ATOM 650 C C . LEU A 1 83 ? 22.486 -8.019 -23.160 1.00 94.50 83 LEU A C 1
ATOM 652 O O . LEU A 1 83 ? 22.443 -7.107 -22.347 1.00 94.50 83 LEU A O 1
ATOM 656 N N . GLN A 1 84 ? 23.492 -8.162 -24.025 1.00 95.44 84 GLN A N 1
ATOM 657 C CA . GLN A 1 84 ? 24.692 -7.317 -24.013 1.00 95.44 84 GLN A CA 1
ATOM 658 C C . GLN A 1 84 ? 24.363 -5.865 -24.389 1.00 95.44 84 GLN A C 1
ATOM 660 O O . GLN A 1 84 ? 24.846 -4.930 -23.756 1.00 95.44 84 GLN A O 1
ATOM 665 N N . GLU A 1 85 ? 23.506 -5.668 -25.393 1.00 95.12 85 GLU A N 1
ATOM 666 C CA . GLU A 1 85 ? 22.984 -4.348 -25.762 1.00 95.12 85 GLU A CA 1
ATOM 667 C C . GLU A 1 85 ? 22.144 -3.735 -24.639 1.00 95.12 85 GLU A C 1
ATOM 669 O O . GLU A 1 85 ? 22.298 -2.551 -24.343 1.00 95.12 85 GLU A O 1
ATOM 674 N N . LEU A 1 86 ? 21.292 -4.534 -23.984 1.00 94.06 86 LEU A N 1
ATOM 675 C CA . LEU A 1 86 ? 20.473 -4.066 -22.864 1.00 94.06 86 LEU A CA 1
ATOM 676 C C . LEU A 1 86 ? 21.343 -3.625 -21.683 1.00 94.06 86 LEU A C 1
ATOM 678 O O . LEU A 1 86 ? 21.124 -2.555 -21.124 1.00 94.06 86 LEU A O 1
ATOM 682 N N . GLU A 1 87 ? 22.341 -4.431 -21.320 1.00 94.25 87 GLU A N 1
ATOM 683 C CA . GLU A 1 87 ? 23.286 -4.110 -20.250 1.00 94.25 87 GLU A CA 1
ATOM 684 C C . GLU A 1 87 ? 24.042 -2.817 -20.542 1.00 94.25 87 GLU A C 1
ATOM 686 O O . GLU A 1 87 ? 24.238 -2.013 -19.635 1.00 94.25 87 GLU A O 1
ATOM 691 N N . LYS A 1 88 ? 24.428 -2.575 -21.797 1.00 93.81 88 LYS A N 1
ATOM 692 C CA . LYS A 1 88 ? 25.062 -1.313 -22.175 1.00 93.81 88 LYS A CA 1
ATOM 693 C C . LYS A 1 88 ? 24.109 -0.124 -22.005 1.00 93.81 88 LYS A C 1
ATOM 695 O O . LYS A 1 88 ? 24.489 0.857 -21.382 1.00 93.81 88 LYS A O 1
ATOM 700 N N . LEU A 1 89 ? 22.867 -0.233 -22.483 1.00 92.44 89 LEU A N 1
ATOM 701 C CA . LEU A 1 89 ? 21.865 0.837 -22.359 1.00 92.44 89 LEU A CA 1
ATOM 702 C C . LEU A 1 89 ? 21.514 1.184 -20.905 1.00 92.44 89 LEU A C 1
ATOM 704 O O . LEU A 1 89 ? 21.199 2.332 -20.621 1.00 92.44 89 LEU A O 1
ATOM 708 N N . LEU A 1 90 ? 21.534 0.204 -19.998 1.00 91.12 90 LEU A N 1
ATOM 709 C CA . LEU A 1 90 ? 21.216 0.418 -18.582 1.00 91.12 90 LEU A CA 1
ATOM 710 C C . LEU A 1 90 ? 22.390 0.973 -17.762 1.00 91.12 90 LEU A C 1
ATOM 712 O O . LEU A 1 90 ? 22.158 1.455 -16.657 1.00 91.12 90 LEU A O 1
ATOM 716 N N . ASN A 1 91 ? 23.621 0.861 -18.271 1.00 92.44 91 ASN A N 1
ATOM 717 C CA . ASN A 1 91 ? 24.844 1.285 -17.582 1.00 92.44 91 ASN A CA 1
ATOM 718 C C . ASN A 1 91 ? 25.524 2.507 -18.232 1.00 92.44 91 ASN A C 1
ATOM 720 O O . ASN A 1 91 ? 26.522 2.984 -17.694 1.00 92.44 91 ASN A O 1
ATOM 724 N N . ASP A 1 92 ? 25.038 2.986 -19.381 1.00 74.81 92 ASP A N 1
ATOM 725 C CA . ASP A 1 92 ? 25.463 4.260 -19.969 1.00 74.81 92 ASP A CA 1
ATOM 726 C C . ASP A 1 92 ? 24.763 5.408 -19.198 1.00 74.81 92 ASP A C 1
ATOM 728 O O . ASP A 1 92 ? 23.595 5.704 -19.454 1.00 74.81 92 ASP A O 1
ATOM 732 N N . ASP A 1 93 ? 25.475 6.011 -18.232 1.00 55.03 93 ASP A N 1
ATOM 733 C CA . ASP A 1 93 ? 25.119 7.284 -17.560 1.00 55.03 93 ASP A CA 1
ATOM 734 C C . ASP A 1 93 ? 25.418 8.509 -18.451 1.00 55.03 93 ASP A C 1
ATOM 736 O O . ASP A 1 93 ? 26.572 8.638 -18.935 1.00 55.03 93 ASP A O 1
#

Sequence (93 aa):
MLKAKDSKRVDARIDPEIKKRAQDELSRHGLSMSEFIRIVVTSVANDGLPKHFGIPNEAVNKSLMEMIDDLSDQKKLPHAHNLQELEKLLNDD

Secondary structure (DSSP, 8-state):
-PPPP-PPP------HHHHHHHHHHHHHTT--HHHHHHHHHHHHHHH-S-TTS-PPPHHHHHHHHHHHHHHTTSSPPP--SSHHHHHHHHH--

Radius of gyration: 23.32 Å; Cα contacts (8 Å, |Δi|>4): 31; chains: 1; bounding box: 47×22×70 Å

Foldseek 3Di:
DDDDDDDDDDDDDDDPVVVVVVQVVCVVVVHGPVRVVVVQVVCCVPPNHDPVVDDDDPVSVVVVVVVVCCVVVNDNDDDDPDPVRVVCVVPPD

Mean predicted aligned error: 10.44 Å

InterPro domains:
  IPR007337 RelB antitoxin/Antitoxin DinJ [PF04221] (10-90)
  IPR013321 Arc-type ribbon-helix-helix [G3DSA:1.10.1220.10] (8-86)
  IPR026262 Antitoxin DinJ [PIRSF003108] (7-92)